Protein AF-A0A8H6W4N0-F1 (afdb_monomer_lite)

Secondary structure (DSSP, 8-state):
-PPP----TT---SSS-HHHHHHHHHHHHH-SSPBPHHHHHHHHHTSHHHHHH-----HHHHHHHHHHHHHTTSSEEEEEE--GGGS-HHHHHHHTT-SS-EEEEEEPPPP-

Organism: NCBI:txid2126181

Sequence (112 aa):
MPGPIKVNPLHIFRGSRPETTRVVLAAISASSKPLSSREAFDAVQKIPEQQEDNTIRSLRHLKLVLNALKDEKAVRKELVPVPLDEMSPTERLRSYREKEPRAWRWRLPEKA

Radius of gyration: 15.55 Å; chains: 1; bounding box: 32×40×43 Å

Structure (mmCIF, N/CA/C/O backbone):
data_AF-A0A8H6W4N0-F1
#
_entry.id   AF-A0A8H6W4N0-F1
#
loop_
_atom_site.group_PDB
_atom_site.id
_atom_site.type_symbol
_atom_site.label_atom_id
_atom_site.label_alt_id
_atom_site.label_comp_id
_atom_site.label_asym_id
_atom_site.label_entity_id
_atom_site.label_seq_id
_atom_site.pdbx_PDB_ins_code
_atom_site.Cartn_x
_atom_site.Cartn_y
_atom_site.Cartn_z
_atom_site.occupancy
_atom_site.B_iso_or_equiv
_atom_site.auth_seq_id
_atom_site.auth_comp_id
_atom_site.auth_asym_id
_atom_site.auth_atom_id
_atom_site.pdbx_PDB_model_num
ATOM 1 N N . MET A 1 1 ? -5.030 27.755 -4.805 1.00 40.06 1 MET A N 1
ATOM 2 C CA . MET A 1 1 ? -4.575 27.247 -3.492 1.00 40.06 1 MET A CA 1
ATOM 3 C C . MET A 1 1 ? -5.420 26.026 -3.147 1.00 40.06 1 MET A C 1
ATOM 5 O O . MET A 1 1 ? -6.636 26.183 -3.146 1.00 40.06 1 MET A O 1
ATOM 9 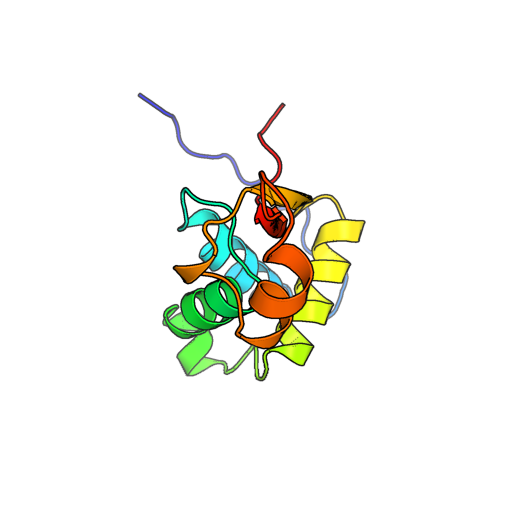N N . PRO A 1 2 ? -4.864 24.819 -2.945 1.00 38.53 2 PRO A N 1
ATOM 10 C CA . PRO A 1 2 ? -5.672 23.688 -2.499 1.00 38.53 2 PRO A CA 1
ATOM 11 C C . PRO A 1 2 ? -6.026 23.886 -1.018 1.00 38.53 2 PRO A C 1
ATOM 13 O O . PRO A 1 2 ? -5.148 24.103 -0.187 1.00 38.53 2 PRO A O 1
ATOM 16 N N . GLY A 1 3 ? -7.324 23.899 -0.715 1.00 41.91 3 GLY A N 1
ATOM 17 C CA . GLY A 1 3 ? -7.849 24.122 0.632 1.00 41.91 3 GLY A CA 1
ATOM 18 C C . GLY A 1 3 ? -7.741 22.892 1.547 1.00 41.91 3 GLY A C 1
ATOM 19 O O . GLY A 1 3 ? -7.499 21.778 1.073 1.00 41.91 3 GLY A O 1
ATOM 20 N N . PRO A 1 4 ? -7.944 23.077 2.864 1.00 49.00 4 PRO A N 1
ATOM 21 C CA . PRO A 1 4 ? -7.820 22.014 3.853 1.00 49.00 4 PRO A CA 1
ATOM 22 C C . PRO A 1 4 ? -8.881 20.926 3.644 1.00 49.00 4 PRO A C 1
ATOM 24 O O . PRO A 1 4 ? -10.075 21.189 3.483 1.00 49.00 4 PRO A O 1
ATOM 27 N N . ILE A 1 5 ? -8.429 19.673 3.657 1.00 54.97 5 ILE A N 1
ATOM 28 C CA . ILE A 1 5 ? -9.263 18.473 3.595 1.00 54.97 5 ILE A CA 1
ATOM 29 C C . ILE A 1 5 ? -10.148 18.455 4.851 1.00 54.97 5 ILE A C 1
ATOM 31 O O . ILE A 1 5 ? -9.673 18.147 5.940 1.00 54.97 5 ILE A O 1
ATOM 35 N N . LYS A 1 6 ? -11.446 18.755 4.710 1.00 45.22 6 LYS A N 1
ATOM 36 C CA . LYS A 1 6 ? -12.448 18.440 5.740 1.00 45.22 6 LYS A CA 1
ATOM 37 C C . LYS A 1 6 ? -12.581 16.919 5.834 1.00 45.22 6 LYS A C 1
ATOM 39 O O . LYS A 1 6 ? -13.332 16.306 5.079 1.00 45.22 6 LYS A O 1
ATOM 44 N N . VAL A 1 7 ? -11.796 16.311 6.716 1.00 51.34 7 VAL A N 1
ATOM 45 C CA . VAL A 1 7 ? -11.976 14.920 7.131 1.00 51.34 7 VAL A CA 1
ATOM 46 C C . VAL A 1 7 ? -13.123 14.924 8.133 1.00 51.34 7 VAL A C 1
ATOM 48 O O . VAL A 1 7 ? -13.032 15.588 9.160 1.00 51.34 7 VAL A O 1
ATOM 51 N N . ASN A 1 8 ? -14.226 14.255 7.807 1.00 39.69 8 ASN A N 1
ATOM 52 C CA . ASN A 1 8 ? -15.403 14.179 8.669 1.00 39.69 8 ASN A CA 1
ATOM 53 C C . ASN A 1 8 ? -15.036 13.371 9.934 1.00 39.69 8 ASN A C 1
ATOM 55 O O . ASN A 1 8 ? -14.813 12.164 9.818 1.00 39.69 8 ASN A O 1
ATOM 59 N N . PRO A 1 9 ? -14.955 13.978 11.134 1.00 45.25 9 PRO A N 1
ATOM 60 C CA . PRO A 1 9 ? -14.400 13.314 12.315 1.00 45.25 9 PRO A CA 1
ATOM 61 C C . PRO A 1 9 ? -15.365 12.314 12.975 1.00 45.25 9 PRO A C 1
ATOM 63 O O . PRO A 1 9 ? -15.008 11.722 13.986 1.00 45.25 9 PRO A O 1
ATOM 66 N N . LEU A 1 10 ? -16.573 12.115 12.426 1.00 48.41 10 LEU A N 1
ATOM 67 C CA . LEU A 1 10 ? -17.662 11.349 13.051 1.00 48.41 10 LEU A CA 1
ATOM 68 C C . LEU A 1 10 ? -17.982 9.996 12.395 1.00 48.41 10 LEU A C 1
ATOM 70 O O . LEU A 1 10 ? -18.776 9.241 12.948 1.00 48.41 10 LEU A O 1
ATOM 74 N N . HIS A 1 11 ? -17.320 9.617 11.297 1.00 42.47 11 HIS A N 1
ATOM 75 C CA . HIS A 1 11 ? -17.300 8.213 10.855 1.00 42.47 11 HIS A CA 1
ATOM 76 C C . HIS A 1 11 ? -16.156 7.475 11.563 1.00 42.47 11 HIS A C 1
ATOM 78 O O . HIS A 1 11 ? -15.197 6.986 10.971 1.00 42.47 11 HIS A O 1
ATOM 84 N N . ILE A 1 12 ? -16.247 7.477 12.891 1.00 45.66 12 ILE A N 1
ATOM 85 C CA . ILE A 1 12 ? -15.369 6.743 13.789 1.00 45.66 12 ILE A CA 1
ATOM 86 C C . ILE A 1 12 ? -15.790 5.278 13.704 1.00 45.66 12 ILE A C 1
ATOM 88 O O . ILE A 1 12 ? -16.870 4.902 14.157 1.00 45.66 12 ILE A O 1
ATOM 92 N N . PHE A 1 13 ? -14.929 4.476 13.086 1.00 46.78 13 PHE A N 1
ATOM 93 C CA . PHE A 1 13 ? -14.780 3.035 13.268 1.00 46.78 13 PHE A CA 1
ATOM 94 C C . PHE A 1 13 ? -15.476 2.497 14.535 1.00 46.78 13 PHE A C 1
ATOM 96 O O . PHE A 1 13 ? -14.938 2.588 15.638 1.00 46.78 13 PHE A O 1
ATOM 103 N N . ARG A 1 14 ? -16.647 1.862 14.385 1.00 40.88 14 ARG A N 1
ATOM 104 C CA . ARG A 1 14 ? -17.179 0.915 15.382 1.00 40.88 14 ARG A CA 1
ATOM 105 C C . ARG A 1 14 ? -16.500 -0.442 15.158 1.00 40.88 14 ARG A C 1
ATOM 107 O O . ARG A 1 14 ? -17.121 -1.390 14.697 1.00 40.88 14 ARG A O 1
ATOM 114 N N . GLY A 1 15 ? -15.193 -0.501 15.409 1.00 38.78 15 GLY A N 1
ATOM 115 C CA . GLY A 1 15 ? -14.369 -1.695 15.217 1.00 38.78 15 GLY A CA 1
ATOM 116 C C . GLY A 1 15 ? -12.913 -1.480 15.644 1.00 38.78 15 GLY A C 1
ATOM 117 O O . GLY A 1 15 ? -12.289 -0.493 15.273 1.00 38.78 15 GLY A O 1
ATOM 118 N N . SER A 1 16 ? -12.415 -2.423 16.446 1.00 45.94 16 SER A N 1
ATOM 119 C CA . SER A 1 16 ? -11.199 -2.498 17.277 1.00 45.94 16 SER A CA 1
ATOM 120 C C . SER A 1 16 ? -10.064 -1.455 17.253 1.00 45.94 16 SER A C 1
ATOM 122 O O . SER A 1 16 ? -9.454 -1.375 18.313 1.00 45.94 16 SER A O 1
ATOM 124 N N . ARG A 1 17 ? -9.671 -0.720 16.199 1.00 58.84 17 ARG A N 1
ATOM 125 C CA . ARG A 1 17 ? -8.448 0.132 16.271 1.00 58.84 17 ARG A CA 1
ATOM 126 C C . ARG A 1 17 ? -8.457 1.348 15.321 1.00 58.84 17 ARG A C 1
ATOM 128 O O . ARG A 1 17 ? -7.867 1.282 14.240 1.00 58.84 17 ARG A O 1
ATOM 135 N N . PRO A 1 18 ? -9.063 2.484 15.718 1.00 68.94 18 PRO A N 1
ATOM 136 C CA . PRO A 1 18 ? -9.024 3.725 14.935 1.00 68.94 18 PRO A CA 1
ATOM 137 C C . PRO A 1 18 ? -7.595 4.246 14.700 1.00 68.94 18 PRO A C 1
ATOM 139 O O . PRO A 1 18 ? -7.335 4.874 13.678 1.00 68.94 18 PRO A O 1
ATOM 142 N N . GLU A 1 19 ? -6.655 3.945 15.595 1.00 72.06 19 GLU A N 1
ATOM 143 C CA . GLU A 1 19 ? -5.251 4.363 15.493 1.00 72.06 19 GLU A CA 1
ATOM 144 C C . GLU A 1 19 ? -4.495 3.643 14.373 1.00 72.06 19 GLU A C 1
ATOM 146 O O . GLU A 1 19 ? -3.879 4.304 13.541 1.00 72.06 19 GLU A O 1
ATOM 151 N N . THR A 1 20 ? -4.615 2.311 14.251 1.00 76.31 20 THR A N 1
ATOM 152 C CA . THR A 1 20 ? -3.961 1.573 13.148 1.00 76.31 20 THR A CA 1
ATOM 153 C C . THR A 1 20 ? -4.412 2.077 11.788 1.00 76.31 20 THR A C 1
ATOM 155 O O . THR A 1 20 ? -3.606 2.191 10.868 1.00 76.31 20 THR A O 1
ATOM 158 N N . THR A 1 21 ? -5.697 2.398 11.652 1.00 78.88 21 THR A N 1
ATOM 159 C CA . THR A 1 21 ? -6.224 2.922 10.398 1.00 78.88 21 THR A CA 1
ATOM 160 C C . THR A 1 21 ? -5.697 4.325 10.118 1.00 78.88 21 THR A C 1
ATOM 162 O O . THR A 1 21 ? -5.301 4.606 8.988 1.00 78.88 21 THR A O 1
ATOM 165 N N . ARG A 1 22 ? -5.658 5.201 11.131 1.00 78.94 22 ARG A N 1
ATOM 166 C CA . ARG A 1 22 ? -5.127 6.565 10.996 1.00 78.94 22 ARG A CA 1
ATOM 167 C C . ARG A 1 22 ? -3.679 6.559 10.531 1.00 78.94 22 ARG A C 1
ATOM 169 O O . ARG A 1 22 ? -3.380 7.237 9.557 1.00 78.94 22 ARG A O 1
ATOM 176 N N . VAL A 1 23 ? -2.831 5.739 11.145 1.00 82.88 23 VAL A N 1
ATOM 177 C CA . VAL A 1 23 ? -1.416 5.611 10.771 1.00 82.88 23 VAL A CA 1
ATOM 178 C C . VAL A 1 23 ? -1.267 5.134 9.320 1.00 82.88 23 VAL A C 1
ATOM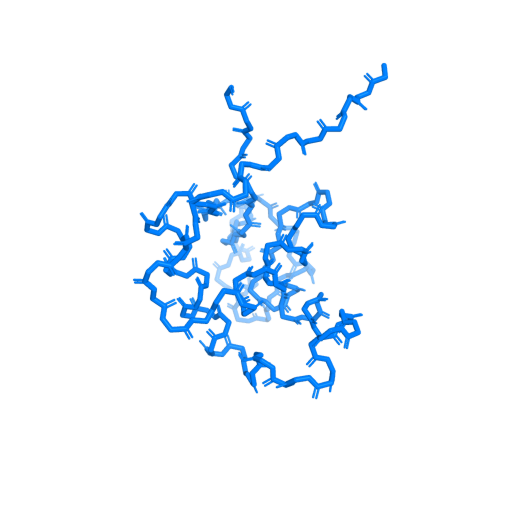 180 O O . VAL A 1 23 ? -0.479 5.691 8.557 1.00 82.88 23 VAL A O 1
ATOM 183 N N . VAL A 1 24 ? -2.056 4.141 8.891 1.00 83.69 24 VAL A N 1
ATOM 184 C CA . VAL A 1 24 ? -2.010 3.641 7.502 1.00 83.69 24 VAL A CA 1
ATOM 185 C C . VAL A 1 24 ? -2.482 4.690 6.509 1.00 83.69 24 VAL A C 1
ATOM 187 O O . VAL A 1 24 ? -1.835 4.903 5.486 1.00 83.69 24 VAL A O 1
ATOM 190 N N . LEU A 1 25 ? -3.592 5.366 6.796 1.00 82.31 25 LEU A N 1
ATOM 191 C CA . LEU A 1 25 ? -4.106 6.419 5.927 1.00 82.31 25 LEU A CA 1
ATOM 192 C C . LEU A 1 25 ? -3.151 7.612 5.874 1.00 82.31 25 LEU A C 1
ATOM 194 O O . LEU A 1 25 ? -2.926 8.136 4.787 1.00 82.31 25 LEU A O 1
ATOM 198 N N . ALA A 1 26 ? -2.539 7.991 6.998 1.00 81.56 26 ALA A N 1
ATOM 199 C CA . ALA A 1 26 ? -1.517 9.029 7.065 1.00 81.56 26 ALA A CA 1
ATOM 200 C C . ALA A 1 26 ? -0.318 8.670 6.174 1.00 81.56 26 ALA A C 1
ATOM 202 O O . ALA A 1 26 ? 0.060 9.470 5.317 1.00 81.56 26 ALA A O 1
ATOM 203 N N . ALA A 1 27 ? 0.200 7.441 6.284 1.00 83.75 27 ALA A N 1
ATOM 204 C CA . ALA A 1 27 ? 1.318 6.959 5.473 1.00 83.75 27 ALA A CA 1
ATOM 205 C C . ALA A 1 27 ? 1.022 6.992 3.967 1.00 83.75 27 ALA A C 1
ATOM 207 O O . ALA A 1 27 ? 1.860 7.429 3.179 1.00 83.75 27 ALA A O 1
ATOM 208 N N . ILE A 1 28 ? -0.175 6.559 3.556 1.00 83.25 28 ILE A N 1
ATOM 209 C CA . ILE A 1 28 ? -0.571 6.588 2.141 1.00 83.25 28 ILE A CA 1
ATOM 210 C C . ILE A 1 28 ? -0.823 8.031 1.687 1.00 83.25 28 ILE A C 1
ATOM 212 O O . ILE A 1 28 ? -0.435 8.385 0.580 1.00 83.25 28 ILE A O 1
ATOM 216 N N . SER A 1 29 ? -1.423 8.877 2.532 1.00 80.38 29 SER A N 1
ATOM 217 C CA . SER A 1 29 ? -1.714 10.283 2.209 1.00 80.38 29 SER A CA 1
ATOM 218 C C . SER A 1 29 ? -0.466 11.149 2.052 1.00 80.38 29 SER A C 1
ATOM 220 O O . SER A 1 29 ? -0.474 12.089 1.262 1.00 80.38 29 SER A O 1
ATOM 222 N N . ALA A 1 30 ? 0.610 10.819 2.772 1.00 79.12 30 ALA A N 1
ATOM 223 C CA . ALA A 1 30 ? 1.891 11.506 2.667 1.00 79.12 30 ALA A CA 1
ATOM 224 C C . ALA A 1 30 ? 2.598 11.219 1.331 1.00 79.12 30 ALA A C 1
ATOM 226 O O . ALA A 1 30 ? 3.461 11.987 0.906 1.00 79.12 30 ALA A O 1
ATOM 227 N N . SER A 1 31 ? 2.233 10.126 0.654 1.00 73.56 31 SER A N 1
ATOM 228 C CA . SER A 1 31 ? 2.766 9.788 -0.658 1.00 73.56 31 SER A CA 1
ATOM 229 C C . SER A 1 31 ? 1.890 10.349 -1.773 1.00 73.56 31 SER A C 1
ATOM 231 O O . SER A 1 31 ? 0.709 10.034 -1.893 1.00 73.56 31 SER A O 1
ATOM 233 N N . SER A 1 32 ? 2.505 11.114 -2.672 1.00 69.44 32 SER A N 1
ATOM 234 C CA . SER A 1 32 ? 1.883 11.544 -3.928 1.00 69.44 32 SER A CA 1
ATOM 235 C C . SER A 1 32 ? 1.788 10.423 -4.973 1.00 69.44 32 SER A C 1
ATOM 237 O O . SER A 1 32 ? 1.098 10.582 -5.980 1.00 69.44 32 SER A O 1
ATOM 239 N N . LYS A 1 33 ? 2.461 9.283 -4.748 1.00 79.62 33 LYS A N 1
ATOM 240 C CA . LYS A 1 33 ? 2.506 8.130 -5.661 1.00 79.62 33 LYS A CA 1
ATOM 241 C C . LYS A 1 33 ? 1.787 6.902 -5.076 1.00 79.62 33 LYS A C 1
ATOM 243 O O . LYS A 1 33 ? 1.830 6.707 -3.859 1.00 79.62 33 LYS A O 1
ATOM 248 N N . PRO A 1 34 ? 1.182 6.039 -5.917 1.00 82.44 34 PRO A N 1
ATOM 249 C CA . PRO A 1 34 ? 0.642 4.750 -5.486 1.00 82.44 34 PRO A CA 1
ATOM 250 C C . PRO A 1 34 ? 1.743 3.868 -4.881 1.00 82.44 34 PRO A C 1
ATOM 252 O O . PRO A 1 34 ? 2.760 3.617 -5.525 1.00 82.44 34 PRO A O 1
ATOM 255 N N . LEU A 1 35 ? 1.536 3.374 -3.662 1.00 84.19 35 LEU A N 1
ATOM 256 C CA . LEU A 1 35 ? 2.554 2.642 -2.904 1.00 84.19 35 LEU A CA 1
ATOM 257 C C . LEU A 1 35 ? 2.397 1.128 -3.050 1.00 84.19 35 LEU A C 1
ATOM 259 O O . LEU A 1 35 ? 1.287 0.595 -3.042 1.00 84.19 35 LEU A O 1
ATOM 263 N N . SER A 1 36 ? 3.502 0.387 -3.121 1.00 85.00 36 SER A N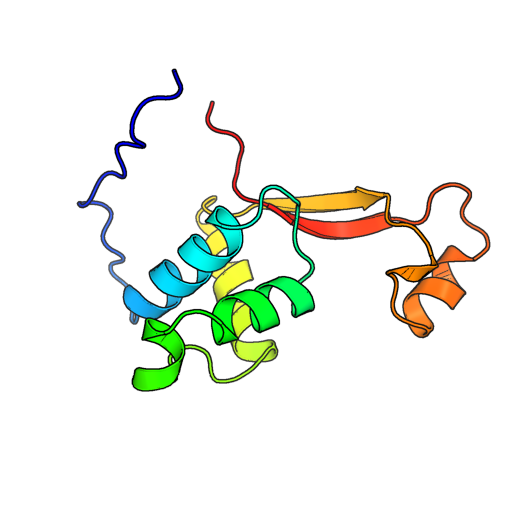 1
ATOM 264 C CA . SER A 1 36 ? 3.446 -1.063 -2.908 1.00 85.00 36 SER A CA 1
ATOM 265 C C . SER A 1 36 ? 3.102 -1.369 -1.451 1.00 85.00 36 SER A C 1
ATOM 267 O O . SER A 1 36 ? 3.227 -0.531 -0.560 1.00 85.00 36 SER A O 1
ATOM 269 N N . SER A 1 37 ? 2.713 -2.615 -1.167 1.00 85.44 37 SER A N 1
ATOM 270 C CA . SER A 1 37 ? 2.483 -3.025 0.229 1.00 85.44 37 SER A CA 1
ATOM 271 C C . SER A 1 37 ? 3.743 -2.872 1.092 1.00 85.44 37 SER A C 1
ATOM 273 O O . SER A 1 37 ? 3.626 -2.674 2.295 1.00 85.44 37 SER A O 1
ATOM 275 N N . ARG A 1 38 ? 4.938 -2.997 0.494 1.00 84.31 38 ARG A N 1
ATOM 276 C CA . ARG A 1 38 ? 6.211 -2.868 1.208 1.00 84.31 38 ARG A CA 1
ATOM 277 C C . ARG A 1 38 ? 6.554 -1.407 1.469 1.00 84.31 38 ARG A C 1
ATOM 279 O O . ARG A 1 38 ? 6.822 -1.066 2.609 1.00 84.31 38 ARG A O 1
ATOM 286 N N . GLU A 1 39 ? 6.431 -0.550 0.463 1.00 85.19 39 GLU A N 1
ATOM 287 C CA . GLU A 1 39 ? 6.640 0.893 0.629 1.00 85.19 39 GLU A CA 1
ATOM 288 C C . GLU A 1 39 ? 5.638 1.503 1.612 1.00 85.19 39 GLU A C 1
ATOM 290 O O . GLU A 1 39 ? 6.017 2.326 2.435 1.00 85.19 39 GLU A O 1
ATOM 295 N N . ALA A 1 40 ? 4.373 1.067 1.581 1.00 85.88 40 ALA A N 1
ATOM 296 C CA . ALA A 1 40 ? 3.374 1.484 2.562 1.00 85.88 40 ALA A CA 1
ATOM 297 C C . ALA A 1 40 ? 3.777 1.071 3.986 1.00 85.88 40 ALA A C 1
ATOM 299 O O . ALA A 1 40 ? 3.575 1.832 4.925 1.00 85.88 40 ALA A O 1
ATOM 300 N N . PHE A 1 41 ? 4.385 -0.108 4.154 1.00 86.81 41 PHE A N 1
ATOM 301 C CA . PHE A 1 41 ? 4.910 -0.543 5.447 1.00 86.81 41 PHE A CA 1
ATOM 302 C C . PHE A 1 41 ? 6.084 0.318 5.898 1.00 86.81 41 PHE A C 1
ATOM 304 O O . PHE A 1 41 ? 6.086 0.791 7.029 1.00 86.81 41 PHE A O 1
ATOM 311 N N . ASP A 1 42 ? 7.041 0.568 5.011 1.00 86.06 42 ASP A N 1
ATOM 312 C CA . ASP A 1 42 ? 8.208 1.388 5.326 1.00 86.06 42 ASP A CA 1
ATOM 313 C C . ASP A 1 42 ? 7.806 2.845 5.620 1.00 86.06 42 ASP A C 1
ATOM 315 O O . ASP A 1 42 ? 8.394 3.484 6.486 1.00 86.06 42 ASP A O 1
ATOM 319 N N . ALA A 1 43 ? 6.771 3.365 4.951 1.00 85.31 43 ALA A N 1
ATOM 320 C CA . ALA A 1 43 ? 6.184 4.671 5.240 1.00 85.31 43 ALA A CA 1
ATOM 321 C C . ALA A 1 43 ? 5.495 4.701 6.612 1.00 85.31 43 ALA A C 1
ATOM 323 O O . ALA A 1 43 ? 5.709 5.637 7.374 1.00 85.31 43 ALA A O 1
ATOM 324 N N . VAL A 1 44 ? 4.735 3.657 6.961 1.00 85.88 44 VAL A N 1
ATOM 325 C CA . VAL A 1 44 ? 4.109 3.505 8.285 1.00 85.88 44 VAL A CA 1
ATOM 326 C C . VAL A 1 44 ? 5.159 3.472 9.401 1.00 85.88 44 VAL A C 1
ATOM 328 O O . VAL A 1 44 ? 4.991 4.150 10.407 1.00 85.88 44 VAL A O 1
ATOM 331 N N . GLN A 1 45 ? 6.274 2.759 9.220 1.00 85.06 45 GLN A N 1
ATOM 332 C CA . GLN A 1 45 ? 7.356 2.685 10.218 1.00 85.06 45 GLN A CA 1
ATOM 333 C C . GLN A 1 45 ? 8.091 4.020 10.440 1.00 85.06 45 GLN A C 1
ATOM 335 O O . GLN A 1 45 ? 8.747 4.206 11.466 1.00 85.06 45 GLN A O 1
ATOM 340 N N . LYS A 1 46 ? 7.994 4.958 9.491 1.00 84.19 46 LYS A N 1
ATOM 341 C CA . LYS A 1 46 ? 8.560 6.311 9.613 1.00 84.19 46 LYS A CA 1
ATOM 342 C C . LYS A 1 46 ? 7.652 7.277 10.377 1.00 84.19 46 LYS A C 1
ATOM 344 O O . LYS A 1 46 ? 8.092 8.381 10.679 1.00 84.19 46 LYS A O 1
ATOM 349 N N . ILE A 1 47 ? 6.407 6.895 10.671 1.00 81.62 47 ILE A N 1
ATOM 350 C CA . ILE A 1 47 ? 5.481 7.733 11.435 1.00 81.62 47 ILE A CA 1
ATOM 351 C C . ILE A 1 47 ? 5.832 7.607 12.926 1.00 81.62 47 ILE A C 1
ATOM 353 O O . ILE A 1 47 ? 5.848 6.489 13.439 1.00 81.62 47 ILE A O 1
ATOM 357 N N . PRO A 1 48 ? 6.091 8.715 13.641 1.00 75.44 48 PRO A N 1
ATOM 358 C CA . PRO A 1 48 ? 6.475 8.668 15.054 1.00 75.44 48 PRO A CA 1
ATOM 359 C C . PRO A 1 48 ? 5.402 8.010 15.940 1.00 75.44 48 PRO A C 1
ATOM 361 O O . PRO A 1 48 ? 5.734 7.169 16.768 1.00 75.44 48 PRO A O 1
ATOM 364 N N . GLU A 1 49 ? 4.117 8.267 15.670 1.00 74.31 49 GLU A N 1
ATOM 365 C CA . GLU A 1 49 ? 2.959 7.656 16.360 1.00 74.31 49 GLU A CA 1
ATOM 366 C C . GLU A 1 49 ? 2.974 6.113 16.300 1.00 74.31 49 GLU A C 1
ATOM 368 O O . GLU A 1 49 ? 2.518 5.422 17.204 1.00 74.31 49 GLU A O 1
ATOM 373 N N . GLN A 1 50 ? 3.540 5.542 15.235 1.00 70.44 50 GLN A N 1
ATOM 374 C CA . GLN A 1 50 ? 3.654 4.095 15.057 1.00 70.44 50 GLN A CA 1
ATOM 375 C C . GLN A 1 50 ? 4.826 3.488 15.843 1.00 70.44 50 GLN A C 1
ATOM 377 O O . GLN A 1 50 ? 4.796 2.291 16.148 1.00 70.44 50 GLN A O 1
ATOM 382 N N . GLN A 1 51 ? 5.867 4.271 16.135 1.00 65.31 51 GLN A N 1
ATOM 383 C CA . GLN A 1 51 ? 7.049 3.802 16.864 1.00 65.31 51 GLN A CA 1
ATOM 384 C C . GLN A 1 51 ? 6.773 3.673 18.361 1.00 65.31 51 GLN A C 1
ATOM 386 O O . GLN A 1 51 ? 7.294 2.755 18.992 1.00 65.31 51 GLN A O 1
ATOM 391 N N . GLU A 1 52 ? 5.914 4.538 18.899 1.00 68.19 52 GLU A N 1
ATOM 392 C CA . GLU A 1 52 ? 5.509 4.508 20.304 1.00 68.19 52 GLU A CA 1
ATOM 393 C C . GLU A 1 52 ? 4.521 3.362 20.578 1.00 68.19 52 GLU A C 1
ATOM 395 O O . GLU A 1 52 ? 4.755 2.542 21.467 1.00 68.19 52 GLU A O 1
ATOM 400 N N . ASP A 1 53 ? 3.481 3.218 19.749 1.00 70.50 53 ASP A N 1
ATOM 401 C CA . ASP A 1 53 ? 2.389 2.267 20.015 1.00 70.50 53 ASP A CA 1
ATOM 402 C C . ASP A 1 53 ? 2.564 0.887 19.363 1.00 70.50 53 ASP A C 1
ATOM 404 O O . ASP A 1 53 ? 1.812 -0.057 19.637 1.00 70.50 53 ASP A O 1
ATOM 408 N N . ASN A 1 54 ? 3.545 0.741 18.466 1.00 73.31 54 ASN A N 1
ATOM 409 C CA . ASN A 1 54 ? 3.805 -0.482 17.703 1.00 73.31 54 ASN A CA 1
ATOM 410 C C . ASN A 1 54 ? 2.514 -1.094 17.103 1.00 73.31 54 ASN A C 1
ATOM 412 O O . ASN A 1 54 ? 2.263 -2.308 17.117 1.00 73.31 54 ASN A O 1
ATOM 416 N N . THR A 1 55 ? 1.665 -0.209 16.579 1.00 74.38 55 THR A N 1
ATOM 417 C CA . THR A 1 55 ? 0.291 -0.468 16.136 1.00 74.38 55 THR A CA 1
ATOM 418 C C . THR A 1 55 ? 0.252 -1.448 14.951 1.00 74.38 55 THR A C 1
ATOM 420 O O . THR A 1 55 ? -0.510 -2.421 14.949 1.00 74.38 55 THR A O 1
ATOM 423 N N . ILE A 1 56 ? 1.149 -1.286 13.973 1.00 81.19 56 ILE A N 1
ATOM 424 C CA . ILE A 1 56 ? 1.429 -2.229 12.883 1.00 81.19 56 ILE A CA 1
ATOM 425 C C . ILE A 1 56 ? 2.737 -3.003 13.088 1.00 81.19 56 ILE A C 1
ATOM 427 O O . ILE A 1 56 ? 3.825 -2.596 12.695 1.00 81.19 56 ILE A O 1
ATOM 431 N N . ARG A 1 57 ? 2.581 -4.225 13.602 1.00 81.88 57 ARG A N 1
ATOM 432 C CA . ARG A 1 57 ? 3.686 -5.137 13.947 1.00 81.88 57 ARG A CA 1
ATOM 433 C C . ARG A 1 57 ? 4.331 -5.881 12.773 1.00 81.88 57 ARG A C 1
ATOM 435 O O . ARG A 1 57 ? 5.395 -6.465 12.931 1.00 81.88 57 ARG A O 1
ATOM 442 N N . SER A 1 58 ? 3.671 -5.977 11.614 1.00 86.69 58 SER A N 1
ATOM 443 C CA . SER A 1 58 ? 4.208 -6.734 10.472 1.00 86.69 58 SER A CA 1
ATOM 444 C C . SER A 1 58 ? 3.595 -6.334 9.133 1.00 86.69 58 SER A C 1
ATOM 446 O O . SER A 1 58 ? 2.473 -5.832 9.068 1.00 86.69 58 SER A O 1
ATOM 448 N N . LEU A 1 59 ? 4.295 -6.666 8.041 1.00 84.00 59 LEU A N 1
ATOM 449 C CA . LEU A 1 59 ? 3.789 -6.507 6.674 1.00 84.00 59 LEU A CA 1
ATOM 450 C C . LEU A 1 59 ? 2.484 -7.288 6.445 1.00 84.00 59 LEU A C 1
ATOM 452 O O . LEU A 1 59 ? 1.606 -6.838 5.712 1.00 84.00 59 LEU A O 1
ATOM 456 N N . ARG A 1 60 ? 2.338 -8.465 7.071 1.00 84.50 60 ARG A N 1
ATOM 457 C CA . ARG A 1 60 ? 1.105 -9.263 6.984 1.00 84.50 60 ARG A CA 1
ATOM 458 C C . ARG A 1 60 ? -0.056 -8.541 7.661 1.00 84.50 60 ARG A C 1
ATOM 460 O O . ARG A 1 60 ? -1.138 -8.489 7.089 1.00 84.50 60 ARG A O 1
ATOM 467 N N . HIS A 1 61 ? 0.188 -7.961 8.835 1.00 84.75 61 HIS A N 1
ATOM 468 C CA . HIS A 1 61 ? -0.809 -7.171 9.549 1.00 84.75 61 HIS A CA 1
ATOM 469 C C . HIS A 1 61 ? -1.222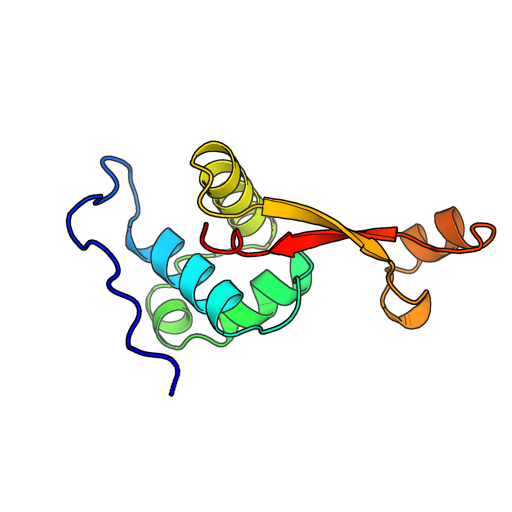 -5.937 8.738 1.00 84.75 61 HIS A C 1
ATOM 471 O O . HIS A 1 61 ? -2.413 -5.716 8.549 1.00 84.75 61 HIS A O 1
ATOM 477 N N . LEU A 1 62 ? -0.262 -5.220 8.143 1.00 87.06 62 LEU A N 1
ATOM 478 C CA . LEU A 1 62 ? -0.558 -4.105 7.243 1.00 87.06 62 LEU A CA 1
ATOM 479 C C . LEU A 1 62 ? -1.448 -4.530 6.068 1.00 87.06 62 LEU A C 1
ATOM 481 O O . LEU A 1 62 ? -2.422 -3.854 5.764 1.00 87.06 62 LEU A O 1
ATOM 485 N N . LYS A 1 63 ? -1.144 -5.656 5.411 1.00 86.56 63 LYS A N 1
ATOM 486 C CA . LYS A 1 63 ? -1.954 -6.156 4.287 1.00 86.56 63 LYS A CA 1
ATOM 487 C C . LYS A 1 63 ? -3.404 -6.439 4.689 1.00 86.56 63 LYS A C 1
ATOM 489 O O . LYS A 1 63 ? -4.297 -6.194 3.885 1.00 86.56 63 LYS A O 1
ATOM 494 N N . LEU A 1 64 ? -3.641 -6.938 5.905 1.00 86.75 64 LEU A N 1
ATOM 495 C CA . LEU A 1 64 ? -4.997 -7.143 6.425 1.00 86.75 64 LEU A CA 1
ATOM 496 C C . LEU A 1 64 ? -5.725 -5.810 6.615 1.00 86.75 64 LEU A C 1
ATOM 498 O O . LEU A 1 64 ? -6.857 -5.679 6.163 1.00 86.75 64 LEU A O 1
ATOM 502 N N . VAL A 1 65 ? -5.053 -4.813 7.200 1.00 85.25 65 VAL A N 1
ATOM 503 C CA . VAL A 1 65 ? -5.617 -3.466 7.380 1.00 85.25 65 VAL A CA 1
ATOM 504 C C . VAL A 1 65 ? -5.918 -2.815 6.027 1.00 85.25 65 VAL A C 1
ATOM 506 O O . VAL A 1 65 ? -7.008 -2.295 5.828 1.00 85.25 65 VAL A O 1
ATOM 509 N N . LEU A 1 66 ? -5.008 -2.908 5.055 1.00 85.62 66 LEU A N 1
ATOM 510 C CA . LEU A 1 66 ? -5.218 -2.383 3.700 1.00 85.62 66 LEU A CA 1
ATOM 511 C C . LEU A 1 66 ? -6.392 -3.057 2.979 1.00 85.62 66 LEU A C 1
ATOM 513 O O . LEU A 1 66 ? -7.136 -2.384 2.273 1.00 85.62 66 LEU A O 1
ATOM 517 N N . ASN A 1 67 ? -6.578 -4.368 3.159 1.00 84.69 67 ASN A N 1
ATOM 518 C CA . ASN A 1 67 ? -7.736 -5.071 2.609 1.00 84.69 67 ASN A CA 1
ATOM 519 C C . ASN A 1 67 ? -9.043 -4.619 3.278 1.00 84.69 67 ASN A C 1
ATOM 521 O O . ASN A 1 67 ? -9.997 -4.340 2.565 1.00 84.69 67 ASN A O 1
ATOM 525 N N . ALA A 1 68 ? -9.073 -4.465 4.605 1.00 82.56 68 ALA A N 1
ATOM 526 C CA . ALA A 1 68 ? -10.250 -3.936 5.297 1.00 82.56 68 ALA A CA 1
ATOM 527 C C . ALA A 1 68 ? -10.595 -2.513 4.816 1.00 82.56 68 ALA A C 1
ATOM 529 O O . ALA A 1 68 ? -11.736 -2.223 4.469 1.00 82.56 68 ALA A O 1
ATOM 530 N N . LEU A 1 69 ? -9.584 -1.650 4.670 1.00 81.94 69 LEU A N 1
ATOM 531 C CA . LEU A 1 69 ? -9.762 -0.295 4.140 1.00 81.94 69 LEU A CA 1
ATOM 532 C C . LEU A 1 69 ? -10.201 -0.266 2.675 1.00 81.94 69 LEU A C 1
ATOM 534 O O . LEU A 1 69 ? -10.858 0.681 2.241 1.00 81.94 69 LEU A O 1
ATOM 538 N N . LYS A 1 70 ? -9.842 -1.290 1.900 1.00 83.44 70 LYS A N 1
ATOM 539 C CA . LYS A 1 70 ? -10.332 -1.466 0.534 1.00 83.44 70 LYS A CA 1
ATOM 540 C C . LYS A 1 70 ? -11.823 -1.777 0.516 1.00 83.44 70 LYS A C 1
ATOM 542 O O . LYS A 1 70 ? -12.546 -1.181 -0.281 1.00 83.44 70 LYS A O 1
ATOM 547 N N . ASP A 1 71 ? -12.272 -2.682 1.382 1.00 79.06 71 ASP A N 1
ATOM 548 C CA . ASP A 1 71 ? -13.680 -3.077 1.480 1.00 79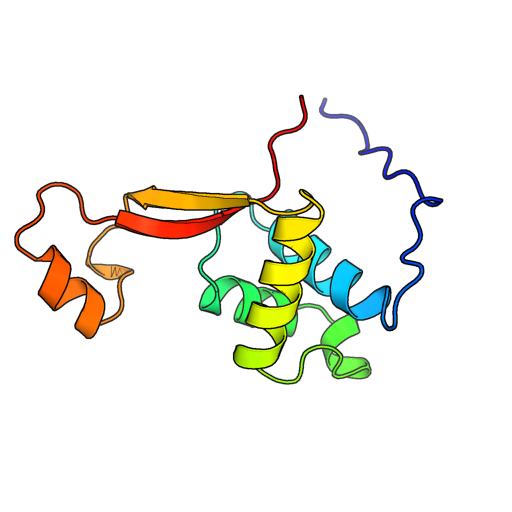.06 71 ASP A CA 1
ATOM 549 C C . ASP A 1 71 ? -14.555 -1.891 1.927 1.00 79.06 71 ASP A C 1
ATOM 551 O O . ASP A 1 71 ? -15.659 -1.693 1.421 1.00 79.06 71 ASP A O 1
ATOM 555 N N . GLU A 1 72 ? -14.003 -1.014 2.767 1.00 76.25 72 GLU A N 1
ATOM 556 C CA . GLU A 1 72 ? -14.615 0.254 3.185 1.00 76.25 72 GLU A CA 1
ATOM 557 C C . GLU A 1 72 ? -14.496 1.390 2.149 1.00 76.25 72 GLU A C 1
ATOM 559 O O . GLU A 1 72 ? -14.943 2.510 2.394 1.00 76.25 72 GLU A O 1
ATOM 564 N N . LYS A 1 73 ? -13.907 1.128 0.973 1.00 77.69 73 LYS A N 1
ATOM 565 C CA . LYS A 1 73 ? -13.643 2.110 -0.099 1.00 77.69 73 LYS A CA 1
ATOM 566 C C . LYS A 1 73 ? -12.728 3.276 0.313 1.00 77.69 73 LYS A C 1
ATOM 568 O O . LYS A 1 73 ? -12.650 4.263 -0.417 1.00 77.69 73 LYS A O 1
ATOM 573 N N . ALA A 1 74 ? -12.008 3.163 1.430 1.00 77.44 74 ALA A N 1
ATOM 574 C CA . ALA A 1 74 ? -11.067 4.172 1.917 1.00 77.44 74 ALA A CA 1
ATOM 575 C C . ALA A 1 74 ? -9.726 4.151 1.160 1.00 77.44 74 ALA A C 1
ATOM 577 O O . ALA A 1 74 ? -9.053 5.175 1.062 1.00 77.44 74 ALA A O 1
ATOM 578 N N . VAL A 1 75 ? -9.338 3.000 0.601 1.00 82.31 75 VAL A N 1
ATOM 579 C CA . VAL A 1 75 ? -8.121 2.826 -0.210 1.00 82.31 75 VAL A CA 1
ATOM 580 C C . VAL A 1 75 ? -8.465 1.991 -1.447 1.00 82.31 75 VAL A C 1
ATOM 582 O O . VAL A 1 75 ? -9.279 1.074 -1.388 1.00 82.31 75 VAL A O 1
ATOM 585 N N . ARG A 1 76 ? -7.858 2.284 -2.596 1.00 82.62 76 ARG A N 1
ATOM 586 C CA . ARG A 1 76 ? -7.989 1.505 -3.832 1.00 82.62 76 ARG A CA 1
ATOM 587 C C . ARG A 1 76 ? -6.720 0.722 -4.120 1.00 82.62 76 ARG A C 1
ATOM 589 O O . ARG A 1 76 ? -5.610 1.171 -3.845 1.00 82.62 76 ARG A O 1
ATOM 596 N N . LYS A 1 77 ? -6.908 -0.464 -4.692 1.00 84.25 77 LYS A N 1
ATOM 597 C CA . LYS A 1 77 ? -5.830 -1.304 -5.205 1.00 84.25 77 LYS A CA 1
ATOM 598 C C . LYS A 1 77 ? -5.850 -1.203 -6.726 1.00 84.25 77 LYS A C 1
ATOM 600 O O . LYS A 1 77 ? -6.783 -1.700 -7.349 1.00 84.25 77 LYS A O 1
ATOM 605 N N . GLU A 1 78 ? -4.852 -0.549 -7.300 1.00 83.31 78 GLU A N 1
ATOM 606 C CA . GLU A 1 78 ? -4.759 -0.256 -8.731 1.00 83.31 78 GLU A CA 1
ATOM 607 C C . GLU A 1 78 ? -3.545 -0.959 -9.331 1.00 83.31 78 GLU A C 1
ATOM 609 O O . GLU A 1 78 ? -2.504 -1.095 -8.689 1.00 83.31 78 GLU A O 1
ATOM 614 N N . LEU A 1 79 ? -3.691 -1.458 -10.554 1.00 80.81 79 LEU A N 1
ATOM 615 C CA . LEU A 1 79 ? -2.599 -2.084 -11.284 1.00 80.81 79 LEU A CA 1
ATOM 616 C C . LEU A 1 79 ? -1.875 -0.989 -12.077 1.00 80.81 79 LEU A C 1
ATOM 618 O O . LEU A 1 79 ? -2.423 -0.465 -13.043 1.00 80.81 79 LEU A O 1
ATOM 622 N N . VAL A 1 80 ? -0.670 -0.626 -11.644 1.00 81.69 80 VAL A N 1
ATOM 623 C CA . VAL A 1 80 ? 0.103 0.498 -12.194 1.00 81.69 80 VAL A CA 1
ATOM 624 C C . VAL A 1 80 ? 1.295 -0.056 -12.981 1.00 81.69 80 VAL A C 1
ATOM 626 O O . VAL A 1 80 ? 1.900 -1.033 -12.524 1.00 81.69 80 VAL A O 1
ATOM 629 N N . PRO A 1 81 ? 1.644 0.512 -14.151 1.00 80.50 81 PRO A N 1
ATOM 630 C CA . PRO A 1 81 ? 2.885 0.170 -14.839 1.00 80.50 81 PRO A CA 1
ATOM 631 C C . PRO A 1 81 ? 4.083 0.560 -13.968 1.00 80.50 81 PRO A C 1
ATOM 633 O O . PRO A 1 81 ? 4.159 1.680 -13.466 1.00 80.50 81 PRO A O 1
ATOM 636 N N . VAL A 1 82 ? 4.998 -0.379 -13.751 1.00 76.75 82 VAL A N 1
ATOM 637 C CA . VAL A 1 82 ? 6.152 -0.212 -12.860 1.00 76.75 82 VAL A CA 1
ATOM 638 C C . VAL A 1 82 ? 7.401 -0.665 -13.604 1.00 76.75 82 VAL A C 1
ATOM 640 O O . VAL A 1 82 ? 7.392 -1.778 -14.126 1.00 76.75 82 VAL A O 1
ATOM 643 N N . PRO A 1 83 ? 8.476 0.141 -13.651 1.00 75.62 83 PRO A N 1
ATOM 644 C CA . PRO A 1 83 ? 9.718 -0.269 -14.297 1.00 75.62 83 PRO A CA 1
ATOM 645 C C . PRO A 1 83 ? 10.285 -1.536 -13.642 1.00 75.62 83 PRO A C 1
ATOM 647 O O . PRO A 1 83 ? 10.165 -1.734 -12.431 1.00 75.62 83 PRO A O 1
ATOM 650 N N . LEU A 1 84 ? 10.923 -2.401 -14.438 1.00 74.44 84 LEU A N 1
ATOM 651 C CA . LEU A 1 84 ? 11.438 -3.694 -13.964 1.00 74.44 84 LEU A CA 1
ATOM 652 C C . LEU A 1 84 ? 12.393 -3.544 -12.768 1.00 74.44 84 LEU A C 1
ATOM 654 O O . LEU A 1 84 ? 12.407 -4.408 -11.895 1.00 74.44 84 LEU A O 1
ATOM 658 N N . ASP A 1 85 ? 13.141 -2.444 -12.688 1.00 74.62 85 ASP A N 1
ATOM 659 C CA . ASP A 1 85 ? 14.087 -2.167 -11.600 1.00 74.62 85 ASP A CA 1
ATOM 660 C C . ASP A 1 85 ? 13.418 -2.060 -10.220 1.00 74.62 85 ASP A C 1
ATOM 662 O O . ASP A 1 85 ? 14.017 -2.437 -9.211 1.00 74.62 85 ASP A O 1
ATOM 666 N N . GLU A 1 86 ? 12.154 -1.631 -10.171 1.00 69.31 86 GLU A N 1
ATOM 667 C CA . GLU A 1 86 ? 11.364 -1.495 -8.939 1.00 69.31 86 GLU A CA 1
ATOM 668 C C . GLU A 1 86 ? 10.619 -2.786 -8.547 1.00 69.31 86 GLU A C 1
ATOM 670 O O . GLU A 1 86 ? 10.058 -2.876 -7.453 1.00 69.31 86 GLU A O 1
ATOM 675 N N . MET A 1 87 ? 10.597 -3.801 -9.417 1.00 73.75 87 MET A N 1
ATOM 676 C CA . MET A 1 87 ? 9.944 -5.084 -9.141 1.00 73.75 87 MET A CA 1
ATOM 677 C C . MET A 1 87 ? 10.836 -6.016 -8.320 1.00 73.75 87 MET A C 1
ATOM 679 O O . MET A 1 87 ? 12.068 -5.985 -8.423 1.00 73.75 87 MET A O 1
ATOM 683 N N . SER A 1 88 ? 10.215 -6.916 -7.550 1.00 73.56 88 SER A N 1
ATOM 684 C CA . SER A 1 88 ? 10.956 -8.007 -6.911 1.00 73.56 88 SER A CA 1
ATOM 685 C C . SER A 1 88 ? 11.580 -8.940 -7.967 1.00 73.56 88 SER A C 1
ATOM 687 O O . SER A 1 88 ? 11.031 -9.070 -9.064 1.00 73.56 88 SER A O 1
ATOM 689 N N . PRO A 1 89 ? 12.698 -9.633 -7.675 1.00 74.50 89 PRO A N 1
ATOM 690 C CA . PRO A 1 89 ? 13.352 -10.519 -8.646 1.00 74.50 89 PRO A CA 1
ATOM 691 C C . PRO A 1 89 ? 12.418 -11.576 -9.259 1.00 74.50 89 PRO A C 1
ATOM 693 O O . PRO A 1 89 ? 12.506 -11.885 -10.445 1.00 74.50 89 PRO A O 1
ATOM 696 N N . THR A 1 90 ? 11.478 -12.101 -8.473 1.00 77.31 90 THR A N 1
ATOM 697 C CA . THR A 1 90 ? 10.471 -13.074 -8.918 1.00 77.31 90 THR A CA 1
ATOM 698 C C . THR A 1 90 ? 9.395 -12.462 -9.813 1.00 77.31 90 THR A C 1
ATOM 700 O O . THR A 1 90 ? 8.941 -13.121 -10.747 1.00 77.31 90 THR A O 1
ATOM 703 N N . GLU A 1 91 ? 8.985 -11.218 -9.564 1.00 67.75 91 GLU A N 1
ATOM 704 C CA . GLU A 1 91 ? 8.047 -10.491 -10.430 1.00 67.75 91 GLU A CA 1
ATOM 705 C C . GLU A 1 91 ? 8.714 -10.075 -11.743 1.00 67.75 91 GLU A C 1
ATOM 707 O O . GLU A 1 91 ? 8.121 -10.262 -12.805 1.00 67.75 91 GLU A O 1
ATOM 712 N N . ARG A 1 92 ? 9.985 -9.648 -11.699 1.00 73.12 92 ARG A N 1
ATOM 713 C CA . ARG A 1 92 ? 10.774 -9.366 -12.908 1.00 73.12 92 ARG A CA 1
ATOM 714 C C . ARG A 1 92 ? 10.814 -10.562 -13.840 1.00 73.12 92 ARG A C 1
ATOM 716 O O . ARG A 1 92 ? 10.575 -10.393 -15.022 1.00 73.12 92 ARG A O 1
ATOM 723 N N . LEU A 1 93 ? 11.070 -11.766 -13.326 1.00 75.94 93 LEU A N 1
ATOM 724 C CA . LEU A 1 93 ? 11.124 -12.976 -14.156 1.00 75.94 93 LEU A CA 1
ATOM 725 C C . LEU A 1 93 ? 9.793 -13.287 -14.854 1.00 75.94 93 LEU A C 1
ATOM 727 O O . LEU A 1 93 ? 9.800 -13.793 -15.974 1.00 75.94 93 LEU A O 1
ATOM 731 N N . ARG A 1 94 ? 8.655 -12.976 -14.220 1.00 73.06 94 ARG A N 1
ATOM 732 C CA . ARG A 1 94 ? 7.321 -13.186 -14.807 1.00 73.06 94 ARG A CA 1
ATOM 733 C C . ARG A 1 94 ? 6.998 -12.154 -15.883 1.00 73.06 94 ARG A C 1
ATOM 735 O O . ARG A 1 94 ? 6.437 -12.518 -16.911 1.00 73.06 94 ARG A O 1
ATOM 742 N N . SER A 1 95 ? 7.400 -10.906 -15.662 1.00 70.31 95 SER A N 1
ATOM 743 C CA . SER A 1 95 ? 7.093 -9.781 -16.549 1.00 70.31 95 SER A CA 1
ATOM 744 C C . SER A 1 95 ? 8.233 -9.399 -17.497 1.00 70.31 95 SER A C 1
ATOM 746 O O . SER A 1 95 ? 8.082 -8.475 -18.285 1.00 70.31 95 SER A O 1
ATOM 748 N N . TYR A 1 96 ? 9.355 -10.127 -17.498 1.00 65.12 96 TYR A N 1
ATOM 749 C CA . TYR A 1 96 ? 10.525 -9.857 -18.352 1.00 65.12 96 TYR A CA 1
ATOM 750 C C . TYR A 1 96 ? 10.195 -9.847 -19.855 1.00 65.12 96 TYR A C 1
ATOM 752 O O . TYR A 1 96 ? 10.913 -9.254 -20.653 1.00 65.12 96 TYR A O 1
ATOM 760 N N . ARG A 1 97 ? 9.103 -10.514 -20.252 1.00 63.22 97 ARG A N 1
ATOM 761 C CA . ARG A 1 97 ? 8.610 -10.561 -21.638 1.00 63.22 97 ARG A CA 1
ATOM 762 C C . ARG A 1 97 ? 7.465 -9.582 -21.915 1.00 63.22 97 ARG A C 1
ATOM 764 O O . ARG A 1 97 ? 7.040 -9.463 -23.062 1.00 63.22 97 ARG A O 1
ATOM 771 N N . GLU A 1 98 ? 6.940 -8.912 -20.895 1.00 68.56 98 GLU A N 1
ATOM 772 C CA . GLU A 1 98 ? 5.839 -7.964 -21.043 1.00 68.56 98 GLU A CA 1
ATOM 773 C C . GLU A 1 98 ? 6.392 -6.594 -21.440 1.00 68.56 98 GLU A C 1
ATOM 775 O O . GLU A 1 98 ? 7.271 -6.048 -20.779 1.00 68.56 98 GLU A O 1
ATOM 780 N N . LYS A 1 99 ? 5.858 -6.017 -22.525 1.00 63.50 99 LYS A N 1
ATOM 781 C CA . LYS A 1 99 ? 6.238 -4.669 -22.987 1.00 63.50 99 LYS A CA 1
ATOM 782 C C . LYS A 1 99 ? 5.918 -3.577 -21.954 1.00 63.50 99 LYS A C 1
ATOM 784 O O . LYS A 1 99 ? 6.548 -2.527 -21.976 1.00 63.50 99 LYS A O 1
ATOM 789 N N . GLU A 1 100 ? 4.968 -3.838 -21.055 1.00 67.88 100 GLU A N 1
ATOM 790 C CA . GLU A 1 100 ? 4.584 -2.966 -19.942 1.00 67.88 100 GLU A CA 1
ATOM 791 C C . GLU A 1 100 ? 4.362 -3.804 -18.671 1.00 67.88 100 GLU A C 1
ATOM 793 O O . GLU A 1 100 ? 3.245 -4.265 -18.427 1.00 67.88 100 GLU A O 1
ATOM 798 N N . PRO A 1 101 ? 5.403 -4.034 -17.860 1.00 76.25 101 PRO A N 1
ATOM 799 C CA . PRO A 1 101 ? 5.279 -4.757 -16.600 1.00 76.25 101 PRO A CA 1
ATOM 800 C C . PRO A 1 101 ? 4.404 -3.964 -15.615 1.00 76.25 101 PRO A C 1
ATOM 802 O O . PRO A 1 101 ? 4.612 -2.769 -15.392 1.00 76.25 101 PRO A O 1
ATOM 805 N N . ARG A 1 102 ? 3.393 -4.613 -15.023 1.00 80.31 102 ARG A N 1
ATOM 806 C CA . ARG A 1 102 ? 2.436 -3.958 -14.112 1.00 80.31 102 ARG A CA 1
ATOM 807 C C . ARG A 1 102 ? 2.441 -4.596 -12.728 1.00 80.31 102 ARG A C 1
ATOM 809 O O . ARG A 1 102 ? 2.511 -5.814 -12.603 1.00 80.31 102 ARG A O 1
ATOM 816 N N . ALA A 1 103 ? 2.305 -3.781 -11.684 1.00 80.06 103 ALA A N 1
ATOM 817 C CA . ALA A 1 103 ? 2.229 -4.248 -10.301 1.00 80.06 103 ALA A CA 1
ATOM 818 C C . ALA A 1 103 ? 1.050 -3.626 -9.550 1.00 80.06 103 ALA A C 1
ATOM 820 O O . ALA A 1 103 ? 0.631 -2.498 -9.813 1.00 80.06 103 ALA A O 1
ATOM 821 N N . TRP A 1 104 ? 0.512 -4.370 -8.584 1.00 80.81 104 TRP A N 1
ATOM 822 C CA . TRP A 1 104 ? -0.563 -3.878 -7.729 1.00 80.81 104 TRP A CA 1
ATOM 823 C C . TRP A 1 104 ? -0.035 -2.855 -6.723 1.00 80.81 104 TRP A C 1
ATOM 825 O O . TRP A 1 104 ? 0.811 -3.172 -5.883 1.00 80.81 104 TRP A O 1
ATOM 835 N N . ARG A 1 105 ? -0.598 -1.651 -6.759 1.00 83.75 105 ARG A N 1
ATOM 836 C CA . ARG A 1 105 ? -0.284 -0.539 -5.867 1.00 83.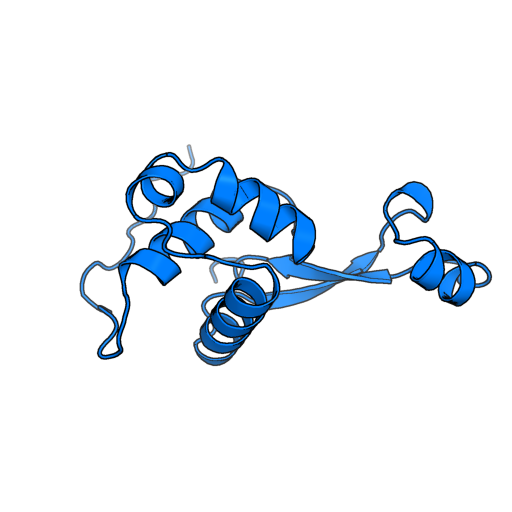75 105 ARG A CA 1
ATOM 837 C C . ARG A 1 105 ? -1.530 -0.087 -5.112 1.00 83.75 105 ARG A C 1
ATOM 839 O O . ARG A 1 105 ? -2.658 -0.258 -5.567 1.00 83.75 105 ARG A O 1
ATOM 846 N N . TRP A 1 106 ? -1.312 0.467 -3.932 1.00 83.50 106 TRP A N 1
ATOM 847 C CA . TRP A 1 106 ? -2.326 1.049 -3.070 1.00 83.50 106 TRP A CA 1
ATOM 848 C C . TRP A 1 106 ? -2.351 2.558 -3.274 1.00 83.50 106 TRP A C 1
ATOM 850 O O . TRP A 1 106 ? -1.308 3.211 -3.250 1.00 83.50 106 TRP A O 1
ATOM 860 N N . ARG A 1 107 ? -3.542 3.113 -3.466 1.00 79.81 107 ARG A N 1
ATOM 861 C CA . ARG A 1 107 ? -3.762 4.543 -3.671 1.00 79.81 107 ARG A CA 1
ATOM 862 C C . ARG A 1 107 ? -4.968 4.993 -2.860 1.00 79.81 107 ARG A C 1
ATOM 864 O O . ARG A 1 107 ? -5.915 4.228 -2.699 1.00 79.81 107 ARG A O 1
ATOM 871 N N . LEU A 1 108 ? -4.970 6.230 -2.373 1.00 79.19 108 LEU A N 1
ATOM 872 C CA . LEU A 1 108 ? -6.218 6.832 -1.903 1.00 79.19 108 LEU A CA 1
ATOM 873 C C . LEU A 1 108 ? -7.164 7.034 -3.098 1.00 79.19 108 LEU A C 1
ATOM 875 O O . LEU A 1 108 ? -6.692 7.382 -4.183 1.00 79.19 108 LEU A O 1
ATOM 879 N N . PRO A 1 109 ? -8.479 6.808 -2.940 1.00 74.56 109 PRO A N 1
ATOM 880 C CA . PRO A 1 109 ? -9.437 7.150 -3.980 1.00 74.56 109 PRO A CA 1
ATOM 881 C C . PRO A 1 109 ? -9.319 8.648 -4.288 1.00 74.56 109 PRO A C 1
ATOM 883 O O . PRO A 1 109 ? -9.356 9.473 -3.373 1.00 74.56 109 PRO A O 1
ATOM 886 N N . GLU A 1 110 ? -9.159 9.006 -5.565 1.00 63.06 110 GLU A N 1
ATOM 887 C CA . GLU A 1 110 ? -9.309 10.401 -5.984 1.00 63.06 110 GLU A CA 1
ATOM 888 C C . GLU A 1 110 ? -10.700 10.871 -5.546 1.00 63.06 110 GLU A C 1
ATOM 890 O O . GLU A 1 110 ? -11.699 10.190 -5.797 1.00 63.06 110 GLU A O 1
ATOM 895 N N . LYS A 1 111 ? -10.751 11.985 -4.804 1.00 51.34 111 LYS A N 1
ATOM 896 C CA . LYS A 1 111 ? -12.014 12.608 -4.407 1.00 51.34 111 LYS A CA 1
ATOM 897 C C . LYS A 1 111 ? -12.815 12.898 -5.678 1.00 51.34 111 LYS A C 1
ATOM 899 O O . LYS A 1 111 ? -12.336 13.651 -6.522 1.00 51.34 111 LYS A O 1
ATOM 904 N N . ALA A 1 112 ? -13.990 12.285 -5.787 1.00 37.50 112 ALA A N 1
ATOM 905 C CA . ALA A 1 112 ? -15.062 12.799 -6.629 1.00 37.50 112 ALA A CA 1
ATOM 906 C C . ALA A 1 112 ? -15.590 14.112 -6.035 1.00 37.50 112 ALA A C 1
ATOM 908 O O . ALA A 1 112 ? -15.560 14.236 -4.783 1.00 37.50 112 ALA A O 1
#

Foldseek 3Di:
DDDDDPDPPPVPDPDDDSPLLVLLLVLQVVDPDFADLVSSVVSSVPDPSCVVPVSPVDSVSSVVSLVVCVVVLQKDWDWAFDPLVPDDPVQCVVCVVPPTRTDITIHGPDDD

pLDDT: mean 72.94, std 13.93, range [37.5, 87.06]